Protein AF-A0A2M7B0J9-F1 (afdb_monomer_lite)

Structure (mmCIF, N/CA/C/O backbone):
data_AF-A0A2M7B0J9-F1
#
_entry.id   AF-A0A2M7B0J9-F1
#
loop_
_atom_site.group_PDB
_atom_site.id
_atom_site.type_symbol
_atom_site.label_atom_id
_atom_site.label_alt_id
_atom_site.label_comp_id
_atom_site.label_asym_id
_atom_site.label_entity_id
_atom_site.label_seq_id
_atom_site.pdbx_PDB_ins_code
_atom_site.Cartn_x
_atom_site.Cartn_y
_atom_site.Cartn_z
_atom_site.occupancy
_atom_site.B_iso_or_equiv
_atom_site.auth_seq_id
_atom_site.auth_comp_id
_atom_site.auth_asym_id
_atom_site.auth_atom_id
_atom_site.pdbx_PDB_model_num
ATOM 1 N N . MET A 1 1 ? -18.529 7.514 4.175 1.00 63.31 1 MET A N 1
ATOM 2 C CA . MET A 1 1 ? -17.082 7.198 4.152 1.00 63.31 1 MET A CA 1
ATOM 3 C C . MET A 1 1 ? -16.324 8.424 4.643 1.00 63.31 1 MET A C 1
ATOM 5 O O . MET A 1 1 ? -16.559 9.502 4.113 1.00 63.31 1 MET A O 1
ATOM 9 N N . LYS A 1 2 ? -15.493 8.290 5.684 1.00 84.81 2 LYS A N 1
ATOM 10 C CA . LYS A 1 2 ? -14.668 9.389 6.214 1.00 84.81 2 LYS A CA 1
ATOM 11 C C . LYS A 1 2 ? -13.362 9.442 5.419 1.00 84.81 2 LYS A C 1
ATOM 13 O O . LYS A 1 2 ? -12.710 8.415 5.276 1.00 84.81 2 LYS A O 1
ATOM 18 N N . GLN A 1 3 ? -13.000 10.608 4.893 1.00 89.31 3 GLN A N 1
ATOM 19 C CA . GLN A 1 3 ? -11.722 10.824 4.212 1.00 89.31 3 GLN A CA 1
ATOM 20 C C . GLN A 1 3 ? -10.798 11.646 5.104 1.00 89.31 3 GLN A C 1
ATOM 22 O O . GLN A 1 3 ? -11.234 12.608 5.734 1.00 89.31 3 GLN A O 1
ATOM 27 N N . ILE A 1 4 ? -9.527 11.258 5.155 1.00 91.38 4 ILE A N 1
ATOM 28 C CA . ILE A 1 4 ? -8.493 11.940 5.930 1.00 91.38 4 ILE A CA 1
ATOM 29 C C . ILE A 1 4 ? -7.297 12.119 4.999 1.00 91.38 4 ILE A C 1
ATOM 31 O O . ILE A 1 4 ? -6.783 11.147 4.450 1.00 91.38 4 ILE A O 1
ATOM 35 N N . LYS A 1 5 ? -6.888 13.369 4.781 1.00 94.56 5 LYS A N 1
ATOM 36 C CA . LYS A 1 5 ? -5.680 13.693 4.018 1.00 94.56 5 LYS A CA 1
ATOM 37 C C . LYS A 1 5 ? -4.468 13.534 4.938 1.00 94.56 5 LYS A C 1
ATOM 39 O O . LYS A 1 5 ? -4.472 14.108 6.022 1.00 94.56 5 LYS A O 1
ATOM 44 N N . GLY A 1 6 ? -3.450 12.801 4.496 1.00 94.69 6 GLY A N 1
ATOM 45 C CA . GLY A 1 6 ? -2.229 12.578 5.268 1.00 94.69 6 GLY A CA 1
ATOM 46 C C . GLY A 1 6 ? -1.147 11.856 4.469 1.00 94.69 6 GLY A C 1
ATOM 47 O O . GLY A 1 6 ? -1.410 11.359 3.372 1.00 94.69 6 GLY A O 1
ATOM 48 N N . ASP A 1 7 ? 0.060 11.811 5.027 1.00 97.00 7 ASP A N 1
ATOM 49 C CA . ASP A 1 7 ? 1.220 11.109 4.468 1.00 97.00 7 ASP A CA 1
ATOM 50 C C . ASP A 1 7 ? 1.694 10.008 5.430 1.00 97.00 7 ASP A C 1
ATOM 52 O O . ASP A 1 7 ? 1.873 10.255 6.620 1.00 97.00 7 ASP A O 1
ATOM 56 N N . VAL A 1 8 ? 1.947 8.796 4.925 1.00 97.38 8 VAL A N 1
ATOM 57 C CA . VAL A 1 8 ? 2.406 7.656 5.744 1.00 97.38 8 VAL A CA 1
ATOM 58 C C . VAL A 1 8 ? 3.767 7.887 6.402 1.00 97.38 8 VAL A C 1
ATOM 60 O O . VAL A 1 8 ? 4.086 7.275 7.421 1.00 97.38 8 VAL A O 1
ATOM 63 N N . ARG A 1 9 ? 4.574 8.806 5.865 1.00 97.38 9 ARG A N 1
ATOM 64 C CA . ARG A 1 9 ? 5.847 9.229 6.464 1.00 97.38 9 ARG A CA 1
ATOM 65 C C . ARG A 1 9 ? 5.645 10.067 7.725 1.00 97.38 9 ARG A C 1
ATOM 67 O O . ARG A 1 9 ? 6.544 10.121 8.566 1.00 97.38 9 ARG A O 1
ATOM 74 N N . ASN A 1 10 ? 4.482 10.704 7.869 1.00 97.56 10 ASN A N 1
ATOM 75 C CA . ASN A 1 10 ? 4.130 11.517 9.021 1.00 97.56 10 ASN A CA 1
ATOM 76 C C . ASN A 1 10 ? 3.336 10.683 10.042 1.00 97.56 10 ASN A C 1
ATOM 78 O O . ASN A 1 10 ? 2.193 10.291 9.819 1.00 97.56 10 ASN A O 1
ATOM 82 N N . LYS A 1 11 ? 3.939 10.450 11.210 1.00 95.06 11 LYS A N 1
ATOM 83 C CA . LYS A 1 11 ? 3.329 9.665 12.293 1.00 95.06 11 LYS A CA 1
ATOM 84 C C . LYS A 1 11 ? 2.020 10.262 12.805 1.00 95.06 11 LYS A C 1
ATOM 86 O O . LYS A 1 11 ? 1.100 9.512 13.114 1.00 95.06 11 LYS A O 1
ATOM 91 N N . GLU A 1 12 ? 1.929 11.583 12.904 1.00 95.00 12 GLU A N 1
ATOM 92 C CA . GLU A 1 12 ? 0.727 12.255 13.403 1.00 95.00 12 GLU A CA 1
ATOM 93 C C . GLU A 1 12 ? -0.438 12.097 12.433 1.00 95.00 12 GLU A C 1
ATOM 95 O O . GLU A 1 12 ? -1.576 11.920 12.862 1.00 95.00 12 GLU A O 1
ATOM 100 N N . ASP A 1 13 ? -0.160 12.126 11.131 1.00 96.56 13 ASP A N 1
ATOM 101 C CA . ASP A 1 13 ? -1.176 11.885 10.113 1.00 96.56 13 ASP A CA 1
ATOM 102 C C . ASP A 1 13 ? -1.699 10.453 10.199 1.00 96.56 13 ASP A C 1
ATOM 104 O O . ASP A 1 13 ? -2.910 10.254 10.244 1.00 96.56 13 ASP A O 1
ATOM 108 N N . VAL A 1 14 ? -0.810 9.463 10.323 1.00 96.25 14 VAL A N 1
ATOM 109 C CA . VAL A 1 14 ? -1.201 8.054 10.484 1.00 96.25 14 VAL A CA 1
ATOM 110 C C . VAL A 1 14 ? -2.043 7.851 11.750 1.00 96.25 14 VAL A C 1
ATOM 112 O O . VAL A 1 14 ? -3.110 7.238 11.685 1.00 96.25 14 VAL A O 1
ATOM 115 N N . MET A 1 15 ? -1.636 8.427 12.884 1.00 93.06 15 MET A N 1
ATOM 116 C CA . MET A 1 15 ? -2.376 8.327 14.151 1.00 93.06 15 MET A CA 1
ATOM 117 C C . MET A 1 15 ? -3.798 8.900 14.079 1.00 93.06 15 MET A C 1
ATOM 119 O O . MET A 1 15 ? -4.674 8.442 14.806 1.00 93.06 15 MET A O 1
ATOM 123 N N . LYS A 1 16 ? -4.062 9.873 13.199 1.00 92.88 16 LYS A N 1
ATOM 124 C CA . LYS A 1 16 ? -5.415 10.420 12.992 1.00 92.88 16 LYS A CA 1
ATOM 125 C C . LYS A 1 16 ? -6.321 9.475 12.193 1.00 92.88 16 LYS A C 1
ATOM 127 O O . LYS A 1 16 ? -7.535 9.683 12.176 1.00 92.88 16 LYS A O 1
ATOM 132 N N . THR A 1 17 ? -5.749 8.487 11.497 1.00 90.81 17 THR A N 1
ATOM 133 C CA . THR A 1 17 ? -6.476 7.614 10.559 1.00 90.81 17 THR A CA 1
ATOM 134 C C . THR A 1 17 ? -6.973 6.313 11.174 1.00 90.81 17 THR A C 1
ATOM 136 O O . THR A 1 17 ? -8.117 5.937 10.922 1.00 90.81 17 THR A O 1
ATOM 139 N N . ILE A 1 18 ? -6.153 5.639 11.984 1.00 91.25 18 ILE A N 1
ATOM 140 C CA . ILE A 1 18 ? -6.511 4.365 12.616 1.00 91.25 18 ILE A CA 1
ATOM 141 C C . ILE A 1 18 ? -7.138 4.666 13.974 1.00 91.25 18 ILE A C 1
ATOM 143 O O . ILE A 1 18 ? -6.511 5.281 14.830 1.00 91.25 18 ILE A O 1
ATOM 147 N N . SER A 1 19 ? -8.391 4.260 14.151 1.00 91.56 19 SER A N 1
ATOM 148 C CA . SER A 1 19 ? -9.120 4.367 15.421 1.00 91.56 19 SER A CA 1
ATOM 149 C C . SER A 1 19 ? -9.185 3.005 16.110 1.00 91.56 19 SER A C 1
ATOM 151 O O . SER A 1 19 ? -8.915 1.985 15.471 1.00 91.56 19 SER A O 1
ATOM 153 N N . ASP A 1 20 ? -9.523 2.993 17.400 1.00 92.62 20 ASP A N 1
ATOM 154 C CA . ASP A 1 20 ? -9.83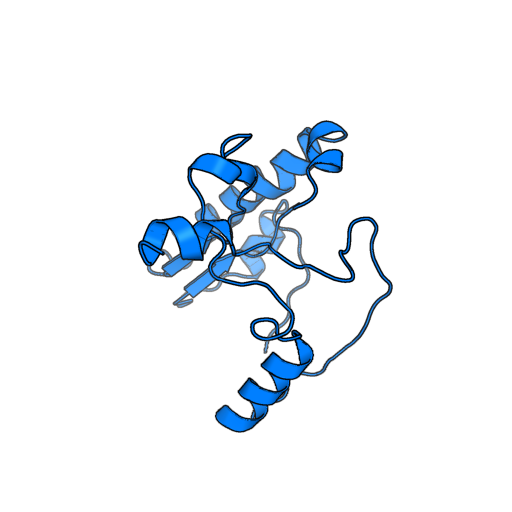1 1.754 18.123 1.00 92.62 20 ASP A CA 1
ATOM 155 C C . ASP A 1 20 ? -11.037 1.048 17.478 1.00 92.62 20 ASP A C 1
ATOM 157 O O . ASP A 1 20 ? -11.933 1.700 16.933 1.00 92.62 20 ASP A O 1
ATOM 161 N N . GLY A 1 21 ? -11.031 -0.283 17.498 1.00 91.69 21 GLY A N 1
ATOM 162 C CA . GLY A 1 21 ? -12.071 -1.113 16.885 1.00 91.69 21 GLY A CA 1
ATOM 163 C C . GLY A 1 21 ? -12.008 -1.236 15.357 1.00 91.69 21 GLY A C 1
ATOM 164 O O . GLY A 1 21 ? -12.963 -1.713 14.755 1.00 91.69 21 GLY A O 1
ATOM 165 N N . VAL A 1 22 ? -10.915 -0.823 14.702 1.00 94.19 22 VAL A N 1
ATOM 166 C CA . VAL A 1 22 ? -10.708 -1.127 13.274 1.00 94.19 22 VAL A CA 1
ATOM 167 C C . VAL A 1 22 ? -10.416 -2.620 13.113 1.00 94.19 22 VAL A C 1
ATOM 169 O O . VAL A 1 22 ? -9.427 -3.114 13.645 1.00 94.19 22 VAL A O 1
ATOM 172 N N . ASP A 1 23 ? -11.236 -3.330 12.335 1.00 95.31 23 ASP A N 1
ATOM 173 C CA . ASP A 1 23 ? -11.058 -4.771 12.095 1.00 95.31 23 ASP A CA 1
ATOM 174 C C . ASP A 1 23 ? -9.986 -5.086 11.042 1.00 95.31 23 ASP A C 1
ATOM 176 O O . ASP A 1 23 ? -9.345 -6.137 11.089 1.00 95.31 23 ASP A O 1
ATOM 180 N N . VAL A 1 24 ? -9.800 -4.196 10.061 1.00 96.00 24 VAL A N 1
ATOM 181 C CA . VAL A 1 24 ? -8.895 -4.411 8.922 1.00 96.00 24 VAL A CA 1
ATOM 182 C C . VAL A 1 24 ? -8.219 -3.108 8.505 1.00 96.00 24 VAL A C 1
ATOM 184 O O . VAL A 1 24 ? -8.878 -2.090 8.298 1.00 96.00 24 VAL A O 1
ATOM 187 N N . VAL A 1 25 ? -6.905 -3.164 8.294 1.00 96.12 25 VAL A N 1
ATOM 188 C CA . VAL A 1 25 ? -6.105 -2.100 7.674 1.00 96.12 25 VAL A CA 1
ATOM 189 C C . VAL A 1 25 ? -5.593 -2.595 6.324 1.00 96.12 25 VAL A C 1
ATOM 191 O O . VAL A 1 25 ? -4.886 -3.597 6.255 1.00 96.12 25 VAL A O 1
ATOM 194 N N . ILE A 1 26 ? -5.934 -1.888 5.243 1.00 96.31 26 ILE A N 1
ATOM 195 C CA . ILE A 1 26 ? -5.454 -2.193 3.886 1.00 96.31 26 ILE A CA 1
ATOM 196 C C . ILE A 1 26 ? -4.441 -1.124 3.474 1.00 96.31 26 ILE A C 1
ATOM 198 O O . ILE A 1 26 ? -4.809 -0.010 3.093 1.00 96.31 26 ILE A O 1
ATOM 202 N N . HIS A 1 27 ? -3.154 -1.454 3.562 1.00 96.44 27 HIS A N 1
ATOM 203 C CA . HIS A 1 27 ? -2.060 -0.533 3.265 1.00 96.44 27 HIS A CA 1
ATOM 204 C C . HIS A 1 27 ? -1.689 -0.582 1.781 1.00 96.44 27 HIS A C 1
ATOM 206 O O . HIS A 1 27 ? -0.977 -1.477 1.324 1.00 96.44 27 HIS A O 1
ATOM 212 N N . THR A 1 28 ? -2.207 0.395 1.035 1.00 95.19 28 THR A N 1
ATOM 213 C CA . THR A 1 28 ? -2.000 0.564 -0.416 1.00 95.19 28 THR A CA 1
ATOM 214 C C . THR A 1 28 ? -1.047 1.711 -0.763 1.00 95.19 28 THR A C 1
ATOM 216 O O . THR A 1 28 ? -0.724 1.909 -1.935 1.00 95.19 28 THR A O 1
ATOM 219 N N . ALA A 1 29 ? -0.606 2.490 0.229 1.00 94.12 29 ALA A N 1
ATOM 220 C CA . ALA A 1 29 ? 0.278 3.623 -0.001 1.00 94.12 29 ALA A CA 1
ATOM 221 C C . ALA A 1 29 ? 1.715 3.139 -0.241 1.00 94.12 29 ALA A C 1
ATOM 223 O O . ALA A 1 29 ? 2.303 2.455 0.594 1.00 94.12 29 ALA A O 1
ATOM 224 N N . GLY A 1 30 ? 2.283 3.527 -1.381 1.00 92.69 30 GLY A N 1
ATOM 225 C CA . GLY A 1 30 ? 3.635 3.160 -1.776 1.00 92.69 30 GLY A CA 1
ATOM 226 C C . GLY A 1 30 ? 4.106 3.927 -3.009 1.00 92.69 30 GLY A C 1
ATOM 227 O O . GLY A 1 30 ? 3.311 4.484 -3.768 1.00 92.69 30 GLY A O 1
ATOM 228 N N . GLN A 1 31 ? 5.418 3.942 -3.206 1.00 93.50 31 GLN A N 1
ATOM 229 C CA . GLN A 1 31 ? 6.099 4.384 -4.412 1.00 93.50 31 GLN A CA 1
ATOM 230 C C . GLN A 1 31 ? 6.363 3.134 -5.277 1.00 93.50 31 GLN A C 1
ATOM 232 O O . GLN A 1 31 ? 7.110 2.254 -4.853 1.00 93.50 31 GLN A O 1
ATOM 237 N N . PRO A 1 32 ? 5.745 3.002 -6.468 1.00 88.50 32 PRO A N 1
ATOM 238 C CA . PRO A 1 32 ? 5.859 1.782 -7.279 1.00 88.50 32 PRO A CA 1
ATOM 239 C C . PRO A 1 32 ? 6.931 1.846 -8.387 1.00 88.50 32 PRO A C 1
ATOM 241 O O . PRO A 1 32 ? 7.140 0.877 -9.119 1.00 88.50 32 PRO A O 1
ATOM 244 N N . GLY A 1 33 ? 7.555 3.004 -8.599 1.00 88.00 33 GLY A N 1
ATOM 245 C CA . GLY A 1 33 ? 8.374 3.295 -9.771 1.00 88.00 33 GLY A CA 1
ATOM 246 C C . GLY A 1 33 ? 9.850 2.976 -9.565 1.00 88.00 33 GLY A C 1
ATOM 247 O O . GLY A 1 33 ? 10.586 3.811 -9.048 1.00 88.00 33 GLY A O 1
ATOM 248 N N . VAL A 1 34 ? 10.300 1.841 -10.108 1.00 86.75 34 VAL A N 1
ATOM 249 C CA . VAL A 1 34 ? 11.711 1.398 -10.078 1.00 86.75 34 VAL A CA 1
ATOM 250 C C . VAL A 1 34 ? 12.712 2.477 -10.536 1.00 86.75 34 VAL A C 1
ATOM 252 O O . VAL A 1 34 ? 13.710 2.682 -9.852 1.00 86.75 34 VAL A O 1
ATOM 255 N N . PRO A 1 35 ? 12.491 3.240 -11.629 1.00 88.62 35 PRO A N 1
ATOM 256 C CA . PRO A 1 35 ? 13.446 4.287 -12.004 1.00 88.62 35 PRO A CA 1
ATOM 257 C C . PRO A 1 35 ? 13.583 5.389 -10.944 1.00 88.62 35 PRO A C 1
ATOM 259 O O . PRO A 1 35 ? 14.650 5.981 -10.790 1.00 88.62 35 PRO A O 1
ATOM 262 N N . SER A 1 36 ? 12.502 5.690 -10.222 1.00 87.62 36 SER A N 1
ATOM 263 C CA . SER A 1 36 ? 12.510 6.683 -9.148 1.00 87.62 36 SER A CA 1
ATOM 264 C C . SER A 1 36 ? 13.151 6.138 -7.878 1.00 87.62 36 SER A C 1
ATOM 266 O O . SER A 1 36 ? 13.841 6.904 -7.213 1.00 87.62 36 SER A O 1
ATOM 268 N N . SER A 1 37 ? 13.000 4.843 -7.576 1.00 89.69 37 SER A N 1
ATOM 269 C CA . SER A 1 37 ? 13.667 4.228 -6.423 1.00 89.69 37 SER A CA 1
ATOM 270 C C . SER A 1 37 ? 15.189 4.220 -6.574 1.00 89.69 37 SER A C 1
ATOM 272 O O . SER A 1 37 ? 15.904 4.458 -5.606 1.00 89.69 37 SER A O 1
ATOM 274 N N . VAL A 1 38 ? 15.697 4.065 -7.801 1.00 92.00 38 VAL A N 1
ATOM 275 C CA . VAL A 1 38 ? 17.135 4.190 -8.098 1.00 92.00 38 VAL A CA 1
ATOM 276 C C . VAL A 1 38 ? 17.603 5.647 -8.028 1.00 92.00 38 VAL A C 1
ATOM 278 O O . VAL A 1 38 ? 18.676 5.933 -7.504 1.00 92.00 38 VAL A O 1
ATOM 281 N N . ARG A 1 39 ? 16.805 6.589 -8.547 1.00 95.38 39 ARG A N 1
ATOM 282 C CA . ARG A 1 39 ? 17.172 8.015 -8.606 1.00 95.38 39 ARG A CA 1
ATOM 283 C C . ARG A 1 39 ? 17.099 8.709 -7.244 1.00 95.38 39 ARG A C 1
ATOM 285 O O . ARG A 1 39 ? 17.919 9.576 -6.959 1.00 95.38 39 ARG A O 1
ATOM 292 N N . ILE A 1 40 ? 16.093 8.377 -6.436 1.00 95.38 40 ILE A N 1
ATOM 293 C CA . ILE A 1 40 ? 15.771 9.048 -5.170 1.00 95.38 40 ILE A CA 1
ATOM 294 C C . ILE A 1 40 ? 15.536 7.996 -4.065 1.00 95.38 40 ILE A C 1
ATOM 296 O O . ILE A 1 40 ? 14.452 7.923 -3.482 1.00 95.38 40 ILE A O 1
ATOM 300 N N . PRO A 1 41 ? 16.547 7.174 -3.734 1.00 95.94 41 PRO A N 1
ATOM 301 C CA . PRO A 1 41 ? 16.373 6.003 -2.870 1.00 95.94 41 PRO A CA 1
ATOM 302 C C . PRO A 1 41 ? 15.921 6.354 -1.451 1.00 95.94 41 PRO A C 1
ATOM 304 O O . PRO A 1 41 ? 15.151 5.616 -0.848 1.00 95.94 41 PRO A O 1
ATOM 307 N N . LYS A 1 42 ? 16.351 7.503 -0.912 1.00 97.19 42 LYS A N 1
ATOM 308 C CA . LYS A 1 42 ? 15.917 7.961 0.418 1.00 97.19 42 LYS A CA 1
ATOM 309 C C . LYS A 1 42 ? 14.414 8.233 0.472 1.00 97.19 42 LYS A C 1
ATOM 311 O O . LYS A 1 42 ? 13.779 7.914 1.471 1.00 97.19 42 LYS 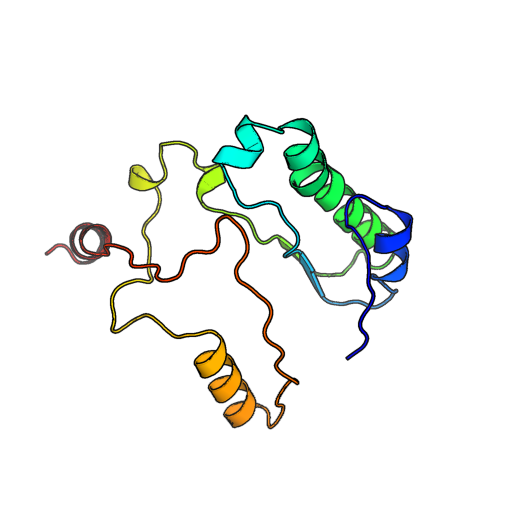A O 1
ATOM 316 N N . GLU A 1 43 ? 13.863 8.813 -0.591 1.00 95.12 43 GLU A N 1
ATOM 317 C CA . GLU A 1 43 ? 12.429 9.091 -0.687 1.00 95.12 43 GLU A CA 1
ATOM 318 C C . GLU A 1 43 ? 11.643 7.784 -0.815 1.00 95.12 43 GLU A C 1
ATOM 320 O O . GLU A 1 43 ? 10.673 7.577 -0.090 1.00 95.12 43 GLU A O 1
ATOM 325 N N . ASP A 1 44 ? 12.115 6.870 -1.665 1.00 95.44 44 ASP A N 1
ATOM 326 C CA . ASP A 1 44 ? 11.508 5.551 -1.837 1.00 95.44 44 ASP A CA 1
ATOM 327 C C . ASP A 1 44 ? 11.454 4.764 -0.522 1.00 95.44 44 ASP A C 1
ATOM 329 O O . ASP A 1 44 ? 10.380 4.343 -0.097 1.00 95.44 44 ASP A O 1
ATOM 333 N N . PHE A 1 45 ? 12.583 4.663 0.189 1.00 96.12 45 PHE A N 1
ATOM 334 C CA . PHE A 1 45 ? 12.645 4.013 1.500 1.00 96.12 45 PHE A CA 1
ATOM 335 C C . PHE A 1 45 ? 11.771 4.711 2.542 1.00 96.12 45 PHE A C 1
ATOM 337 O O . PHE A 1 45 ? 11.131 4.043 3.358 1.00 96.12 45 PHE A O 1
ATOM 344 N N . SER A 1 46 ? 11.730 6.045 2.526 1.00 97.69 46 SER A N 1
ATOM 345 C CA . SER A 1 46 ? 10.891 6.818 3.440 1.00 97.69 46 SER A CA 1
ATOM 346 C C . SER A 1 46 ? 9.412 6.470 3.253 1.00 97.69 46 SER A C 1
ATOM 348 O O . SER A 1 46 ? 8.712 6.215 4.229 1.00 97.69 46 SER A O 1
ATOM 350 N N . ILE A 1 47 ? 8.943 6.366 2.008 1.00 96.56 47 ILE A N 1
ATOM 351 C CA . ILE A 1 47 ? 7.553 6.014 1.693 1.00 96.56 47 ILE A CA 1
ATOM 352 C C . ILE A 1 47 ? 7.287 4.524 1.961 1.00 96.56 47 ILE A C 1
ATOM 354 O O . ILE A 1 47 ? 6.381 4.178 2.718 1.00 96.56 47 ILE A O 1
ATOM 358 N N . ASN A 1 48 ? 8.080 3.641 1.351 1.00 95.94 48 ASN A N 1
ATOM 359 C CA . ASN A 1 48 ? 7.789 2.210 1.266 1.00 95.94 48 ASN A CA 1
ATOM 360 C C . ASN A 1 48 ? 8.153 1.436 2.533 1.00 95.94 48 ASN A C 1
ATOM 362 O O . ASN A 1 48 ? 7.421 0.523 2.914 1.00 95.94 48 ASN A O 1
ATOM 366 N N . ALA A 1 49 ? 9.261 1.777 3.194 1.00 95.81 49 ALA A N 1
ATOM 367 C CA . ALA A 1 49 ? 9.720 1.071 4.389 1.00 95.81 49 ALA A CA 1
ATOM 368 C C . ALA A 1 49 ? 9.308 1.815 5.663 1.00 95.81 49 ALA A C 1
ATOM 370 O O . ALA A 1 49 ? 8.563 1.279 6.484 1.00 95.81 49 ALA A O 1
ATOM 371 N N . TYR A 1 50 ? 9.747 3.066 5.816 1.00 97.75 50 TYR A N 1
ATOM 372 C CA . TYR A 1 50 ? 9.471 3.839 7.029 1.00 97.75 50 TYR A CA 1
ATOM 373 C C . TYR A 1 50 ? 7.986 4.194 7.163 1.00 97.75 50 TYR A C 1
ATOM 375 O O . TYR A 1 50 ? 7.413 4.047 8.241 1.00 97.75 50 TYR A O 1
ATOM 383 N N . GLY A 1 51 ? 7.333 4.577 6.064 1.00 97.94 51 GLY A N 1
ATOM 384 C CA . GLY A 1 51 ? 5.894 4.815 6.039 1.00 97.94 51 GLY A CA 1
ATOM 385 C C . GLY A 1 51 ? 5.099 3.575 6.442 1.00 97.94 51 GLY A C 1
ATOM 386 O O . GLY A 1 51 ? 4.244 3.649 7.319 1.00 97.94 51 GLY A O 1
ATOM 387 N N . THR A 1 52 ? 5.445 2.409 5.892 1.00 97.94 52 THR A N 1
ATOM 388 C CA . THR A 1 52 ? 4.834 1.127 6.284 1.00 97.94 52 THR A CA 1
ATOM 389 C C . THR A 1 52 ? 5.031 0.825 7.770 1.00 97.94 52 THR A C 1
ATOM 391 O O . THR A 1 52 ? 4.074 0.443 8.444 1.00 97.94 52 THR A O 1
ATOM 394 N N . LEU A 1 53 ? 6.233 1.053 8.312 1.00 98.06 53 LEU A N 1
ATOM 395 C CA . LEU A 1 53 ? 6.501 0.885 9.741 1.00 98.06 53 LEU A CA 1
ATOM 396 C C . LEU A 1 53 ? 5.604 1.784 10.603 1.00 98.06 53 LEU A C 1
ATOM 398 O O . LEU A 1 53 ? 5.086 1.322 11.617 1.00 98.06 53 LEU A O 1
ATOM 402 N N . ASN A 1 54 ? 5.376 3.038 10.202 1.00 98.31 54 ASN A N 1
ATOM 403 C CA . ASN A 1 54 ? 4.490 3.940 10.940 1.00 98.31 54 ASN A CA 1
ATOM 404 C C . ASN A 1 54 ? 3.054 3.399 11.014 1.00 98.31 54 ASN A C 1
ATOM 406 O O . ASN A 1 54 ? 2.445 3.439 12.084 1.00 98.31 54 ASN A O 1
ATOM 410 N N . VAL A 1 55 ? 2.519 2.871 9.907 1.00 97.94 55 VAL A N 1
ATOM 411 C CA . VAL A 1 55 ? 1.157 2.305 9.871 1.00 97.94 55 VAL A CA 1
ATOM 412 C C . VAL A 1 55 ? 1.071 1.028 10.706 1.00 97.94 55 VAL A C 1
ATOM 414 O O . VAL A 1 55 ? 0.120 0.865 11.472 1.00 97.94 55 VAL A O 1
ATOM 417 N N . LEU A 1 56 ? 2.076 0.153 10.628 1.00 97.88 56 LEU A N 1
ATOM 418 C CA . LEU A 1 56 ? 2.151 -1.056 11.453 1.00 97.88 56 LEU A CA 1
ATOM 419 C C . LEU A 1 56 ? 2.209 -0.719 12.946 1.00 97.88 56 LEU A C 1
ATOM 421 O O . LEU A 1 56 ? 1.441 -1.273 13.729 1.00 97.88 56 LEU A O 1
ATOM 425 N N . GLU A 1 57 ? 3.062 0.227 13.345 1.00 98.12 57 GLU A N 1
ATOM 426 C CA . GLU A 1 57 ? 3.179 0.650 14.742 1.00 98.12 57 GLU A CA 1
ATOM 427 C C . GLU A 1 57 ? 1.903 1.317 15.258 1.00 98.12 57 GLU A C 1
ATOM 429 O O . GLU A 1 57 ? 1.505 1.086 16.400 1.00 98.12 57 GLU A O 1
ATOM 434 N N . CYS A 1 58 ? 1.237 2.120 14.428 1.00 97.38 58 CYS A N 1
ATOM 435 C CA . CYS A 1 58 ? -0.052 2.707 14.775 1.00 97.38 58 CYS A CA 1
ATOM 436 C C . CYS A 1 58 ? -1.123 1.621 14.951 1.00 97.38 58 CYS A C 1
ATOM 438 O O . CYS A 1 58 ? -1.798 1.592 15.978 1.00 97.38 58 CYS A O 1
ATOM 440 N N . THR A 1 59 ? -1.204 0.668 14.017 1.00 97.62 59 THR A N 1
ATOM 441 C CA . THR A 1 59 ? -2.125 -0.477 14.105 1.00 97.62 59 THR A CA 1
ATOM 442 C C . THR A 1 59 ? -1.872 -1.273 15.382 1.00 97.62 59 THR A C 1
ATOM 444 O O . THR A 1 59 ? -2.793 -1.489 16.161 1.00 97.62 59 THR A O 1
ATOM 447 N N . ARG A 1 60 ? -0.611 -1.621 15.669 1.00 97.06 60 ARG A N 1
ATOM 448 C CA . ARG A 1 60 ? -0.212 -2.356 16.877 1.00 97.06 60 ARG A CA 1
ATOM 449 C C . ARG A 1 60 ? -0.612 -1.640 18.169 1.00 97.06 60 ARG A C 1
ATOM 451 O O . ARG A 1 60 ? -0.938 -2.302 19.148 1.00 97.06 60 ARG A O 1
ATOM 458 N N . LYS A 1 61 ? -0.542 -0.306 18.205 1.00 96.94 61 LYS A N 1
ATOM 459 C CA . LYS A 1 61 ? -0.849 0.488 19.406 1.00 96.94 61 LYS A CA 1
ATOM 460 C C . LYS A 1 61 ? -2.338 0.759 19.590 1.00 96.94 61 LYS A C 1
ATOM 462 O O . LYS A 1 61 ? -2.789 0.793 20.728 1.00 96.94 61 LYS A O 1
ATOM 467 N N . VAL A 1 62 ? -3.064 0.999 18.501 1.00 97.06 62 VAL A N 1
ATOM 468 C CA . VAL A 1 62 ? -4.446 1.496 18.549 1.00 97.06 62 VAL A CA 1
ATOM 469 C C . VAL A 1 62 ? -5.464 0.381 18.326 1.00 97.06 62 VAL A C 1
ATOM 471 O O . VAL A 1 62 ? -6.456 0.330 19.036 1.00 97.06 62 VAL A O 1
ATOM 474 N N . SER A 1 63 ? -5.204 -0.524 17.381 1.00 96.88 63 SER A N 1
ATOM 475 C CA . SER A 1 63 ? -6.099 -1.631 17.014 1.00 96.88 63 SER A CA 1
ATOM 476 C C . SER A 1 63 ? -5.296 -2.921 16.776 1.00 96.88 63 SER A C 1
ATOM 478 O O . SER A 1 63 ? -5.226 -3.414 15.650 1.00 96.88 63 SER A O 1
ATOM 480 N N . PRO A 1 64 ? -4.664 -3.502 17.818 1.00 96.75 64 PRO A N 1
ATOM 481 C CA . PRO A 1 64 ? -3.731 -4.629 17.676 1.00 96.75 64 PRO A CA 1
ATOM 482 C C . PRO A 1 64 ? -4.353 -5.913 17.113 1.00 96.75 64 PRO A C 1
ATOM 484 O O . PRO A 1 64 ? -3.624 -6.798 16.675 1.00 96.75 64 PRO A O 1
ATOM 487 N N . LYS A 1 65 ? -5.683 -6.040 17.157 1.00 96.00 65 LYS A N 1
ATOM 488 C CA . LYS A 1 65 ? -6.416 -7.193 16.615 1.00 96.00 65 LYS A CA 1
ATOM 489 C C . LYS A 1 65 ? -6.766 -7.041 15.131 1.00 96.00 65 LYS A C 1
ATOM 491 O O . LYS A 1 65 ? -7.275 -7.995 14.550 1.00 96.00 65 LYS A O 1
ATOM 496 N N . ALA A 1 66 ? -6.515 -5.874 14.535 1.00 96.38 66 ALA A N 1
ATOM 497 C CA . ALA A 1 66 ? -6.832 -5.626 13.139 1.00 96.38 66 ALA A CA 1
ATOM 498 C C . ALA A 1 66 ? -6.019 -6.551 12.225 1.00 96.38 66 ALA A C 1
ATOM 500 O O . ALA A 1 66 ? -4.797 -6.662 12.360 1.00 96.38 66 ALA A O 1
ATOM 501 N N . ALA A 1 67 ? -6.674 -7.159 11.239 1.00 96.44 67 ALA A N 1
ATOM 502 C CA . ALA A 1 67 ? -5.963 -7.806 10.148 1.00 96.44 67 ALA A CA 1
ATOM 503 C C . ALA A 1 67 ? -5.241 -6.739 9.312 1.00 96.44 67 ALA A C 1
ATOM 505 O O . ALA A 1 67 ? -5.847 -5.752 8.890 1.00 96.44 67 ALA A O 1
ATOM 506 N N . PHE A 1 68 ? -3.951 -6.938 9.044 1.00 96.31 68 PHE A N 1
ATOM 507 C CA . PHE A 1 68 ? -3.159 -6.007 8.246 1.00 96.31 68 PHE A CA 1
ATOM 508 C C . PHE A 1 68 ? -2.868 -6.596 6.868 1.00 96.31 68 PHE A C 1
ATOM 510 O O . PHE A 1 68 ? -2.145 -7.584 6.739 1.00 96.31 68 PHE A O 1
ATOM 517 N N . ILE A 1 69 ? -3.410 -5.972 5.826 1.00 94.06 69 ILE A N 1
ATOM 518 C CA . ILE A 1 69 ? -3.171 -6.350 4.435 1.00 94.06 69 ILE A CA 1
ATOM 519 C C . ILE A 1 69 ? -2.135 -5.393 3.852 1.00 94.06 69 ILE A C 1
ATOM 521 O O . ILE A 1 69 ? -2.395 -4.202 3.683 1.00 94.06 69 ILE A O 1
ATOM 525 N N . TYR A 1 70 ? -0.961 -5.930 3.527 1.00 93.88 70 TYR A N 1
ATOM 526 C CA . TYR A 1 70 ? 0.121 -5.197 2.879 1.00 93.88 70 TYR A CA 1
ATOM 527 C C . TYR A 1 70 ? 0.120 -5.445 1.368 1.00 93.88 70 TYR A C 1
ATOM 529 O O . TYR A 1 70 ? 0.360 -6.566 0.912 1.00 93.88 70 TYR A O 1
ATOM 537 N N . CYS A 1 71 ? -0.119 -4.399 0.578 1.00 90.00 71 CYS A N 1
ATOM 538 C CA . CYS A 1 71 ? -0.075 -4.491 -0.878 1.00 90.00 71 CYS A CA 1
ATOM 539 C C . CYS A 1 71 ? 1.370 -4.377 -1.387 1.00 90.00 71 CYS A C 1
ATOM 541 O O . CYS A 1 71 ? 1.867 -3.285 -1.654 1.00 90.00 71 CYS A O 1
ATOM 543 N N . SER A 1 72 ? 2.043 -5.522 -1.521 1.00 85.75 72 SER A N 1
ATOM 544 C CA . SER A 1 72 ? 3.391 -5.609 -2.099 1.00 85.75 72 SER A CA 1
ATOM 545 C C . SER A 1 72 ? 3.385 -5.559 -3.639 1.00 85.75 72 SER A C 1
ATOM 547 O O . SER A 1 72 ? 2.347 -5.400 -4.281 1.00 85.75 72 SER A O 1
ATOM 549 N N . THR A 1 73 ? 4.559 -5.706 -4.253 1.00 82.44 73 THR A N 1
ATOM 550 C CA . THR A 1 73 ? 4.765 -5.683 -5.707 1.00 82.44 73 THR A CA 1
ATOM 551 C C . THR A 1 73 ? 5.673 -6.824 -6.147 1.00 82.44 73 THR A C 1
ATOM 553 O O . THR A 1 73 ? 6.540 -7.265 -5.397 1.00 82.44 73 THR A O 1
ATOM 556 N N . ASN A 1 74 ? 5.549 -7.268 -7.401 1.00 74.25 74 ASN A N 1
ATOM 557 C CA . ASN A 1 74 ? 6.444 -8.274 -7.975 1.00 74.25 74 ASN A CA 1
ATOM 558 C C . ASN A 1 74 ? 7.926 -7.845 -7.981 1.00 74.25 74 ASN A C 1
ATOM 560 O O . ASN A 1 74 ? 8.807 -8.682 -8.147 1.00 74.25 74 ASN A O 1
ATOM 564 N N . LYS A 1 75 ? 8.224 -6.559 -7.765 1.00 79.56 75 LYS A N 1
ATOM 565 C CA . LYS A 1 75 ? 9.599 -6.052 -7.682 1.00 79.56 75 LYS A CA 1
ATOM 566 C C . LYS A 1 75 ? 10.395 -6.617 -6.504 1.00 79.56 75 LYS A C 1
ATOM 568 O O . LYS A 1 75 ? 11.618 -6.630 -6.586 1.00 79.56 75 LYS A O 1
ATOM 573 N N . VAL A 1 76 ? 9.741 -7.158 -5.469 1.00 76.75 76 VAL A N 1
ATOM 574 C CA . VAL A 1 76 ? 10.435 -7.825 -4.346 1.00 76.75 76 VAL A CA 1
ATOM 575 C C . VAL A 1 76 ? 11.201 -9.081 -4.771 1.00 76.75 76 VAL A C 1
ATOM 577 O O . VAL A 1 76 ? 12.113 -9.512 -4.076 1.00 76.75 76 VAL A O 1
ATOM 580 N N . TYR A 1 77 ? 10.863 -9.649 -5.931 1.00 76.44 77 TYR A N 1
ATOM 581 C CA . TYR A 1 77 ? 11.503 -10.845 -6.478 1.00 76.44 77 TYR A CA 1
ATOM 582 C C . TYR A 1 77 ? 12.715 -10.535 -7.375 1.00 76.44 77 TYR A C 1
ATOM 584 O O . TYR A 1 77 ? 13.303 -11.448 -7.962 1.00 76.44 77 TYR A O 1
ATOM 592 N N . GLY A 1 78 ? 13.102 -9.258 -7.485 1.00 71.94 78 GLY A N 1
ATOM 593 C CA . GLY A 1 78 ? 14.273 -8.822 -8.245 1.00 71.94 78 GLY A CA 1
ATOM 594 C C . GLY A 1 78 ? 14.193 -9.208 -9.722 1.00 71.94 78 GLY A C 1
ATOM 595 O O . GLY A 1 78 ? 13.158 -9.053 -10.363 1.00 71.94 78 GLY A O 1
ATOM 596 N N . GLU A 1 79 ? 15.286 -9.732 -10.270 1.00 71.69 79 GLU A N 1
ATOM 597 C CA . GLU A 1 79 ? 15.358 -10.181 -11.670 1.00 71.69 79 GLU A CA 1
ATOM 598 C C . GLU A 1 79 ? 14.716 -11.558 -11.901 1.00 71.69 79 GLU A C 1
ATOM 600 O O . GLU A 1 79 ? 14.550 -11.997 -13.036 1.00 71.69 79 GLU A O 1
ATOM 605 N N . ASN A 1 80 ? 14.317 -12.260 -10.837 1.00 62.28 80 ASN A N 1
ATOM 606 C CA . ASN A 1 80 ? 13.774 -13.611 -10.947 1.00 62.28 80 ASN A CA 1
ATOM 607 C C . ASN A 1 80 ? 12.264 -13.644 -11.201 1.00 62.28 80 ASN A C 1
ATOM 609 O O . ASN A 1 80 ? 11.708 -14.738 -11.267 1.00 62.28 80 ASN A O 1
ATOM 613 N N . VAL A 1 81 ? 11.596 -12.498 -11.383 1.00 63.91 81 VAL A N 1
ATOM 614 C CA . VAL A 1 81 ? 10.142 -12.429 -11.640 1.00 63.91 81 VAL A CA 1
ATOM 615 C C . VAL A 1 81 ? 9.731 -13.405 -12.739 1.00 63.91 81 VAL A C 1
ATOM 617 O O . VAL A 1 81 ? 8.793 -14.174 -12.553 1.00 63.91 81 VAL A O 1
ATOM 620 N N . ASP A 1 82 ? 10.496 -13.471 -13.827 1.00 61.31 82 ASP A N 1
ATOM 621 C CA . ASP A 1 82 ? 10.177 -14.362 -14.938 1.00 61.31 82 ASP A CA 1
ATOM 622 C C . ASP A 1 82 ? 10.319 -15.844 -14.574 1.00 61.31 82 ASP A C 1
ATOM 624 O O . ASP A 1 82 ? 9.687 -16.683 -15.206 1.00 61.31 82 ASP A O 1
ATOM 628 N N . LYS A 1 83 ? 11.140 -16.212 -13.587 1.00 63.72 83 LYS A N 1
ATOM 629 C CA . LYS A 1 83 ? 11.411 -17.614 -13.225 1.00 63.72 83 LYS A CA 1
ATOM 630 C C . LYS A 1 83 ? 10.433 -18.172 -12.197 1.00 63.72 83 LYS A C 1
ATOM 632 O O . LYS A 1 83 ? 10.102 -19.349 -12.287 1.00 63.72 83 LYS A O 1
ATOM 637 N N . ILE A 1 84 ? 10.005 -17.353 -11.238 1.00 61.78 84 ILE A N 1
ATOM 638 C CA . ILE A 1 84 ? 9.266 -17.821 -10.052 1.00 61.78 84 ILE A CA 1
ATOM 639 C C . ILE A 1 84 ? 7.826 -17.320 -9.964 1.00 61.78 84 ILE A C 1
ATOM 641 O O . ILE A 1 84 ? 7.075 -17.811 -9.126 1.00 61.78 84 ILE A O 1
ATOM 645 N N . LEU A 1 85 ? 7.415 -16.381 -10.819 1.00 66.25 85 LEU A N 1
ATOM 646 C CA . LEU A 1 85 ? 6.044 -15.887 -10.841 1.00 66.25 85 LEU A CA 1
ATOM 647 C C . LEU A 1 85 ? 5.354 -16.217 -12.159 1.00 66.25 85 LEU A C 1
ATOM 649 O O . LEU A 1 85 ? 5.890 -16.021 -13.250 1.00 66.25 85 LEU A O 1
ATOM 653 N N . TRP A 1 86 ? 4.106 -16.656 -12.043 1.00 64.75 86 TRP A N 1
ATOM 654 C CA . TRP A 1 86 ? 3.174 -16.684 -13.157 1.00 64.75 86 TRP A CA 1
ATOM 655 C C . TRP A 1 86 ? 2.197 -15.525 -13.015 1.00 64.75 86 TRP A C 1
ATOM 657 O O . TRP A 1 86 ? 1.625 -15.329 -11.943 1.00 64.75 86 TRP A O 1
ATOM 667 N N . ASN A 1 87 ? 1.968 -14.776 -14.097 1.00 64.25 87 ASN A N 1
ATOM 668 C CA . ASN A 1 87 ? 0.817 -13.886 -14.130 1.00 64.25 87 ASN A CA 1
ATOM 669 C C . ASN A 1 87 ? -0.435 -14.704 -14.476 1.00 64.25 87 ASN A C 1
ATOM 671 O O . ASN A 1 87 ? -0.501 -15.330 -15.533 1.00 64.25 87 ASN A O 1
ATOM 675 N N . ILE A 1 88 ? -1.403 -1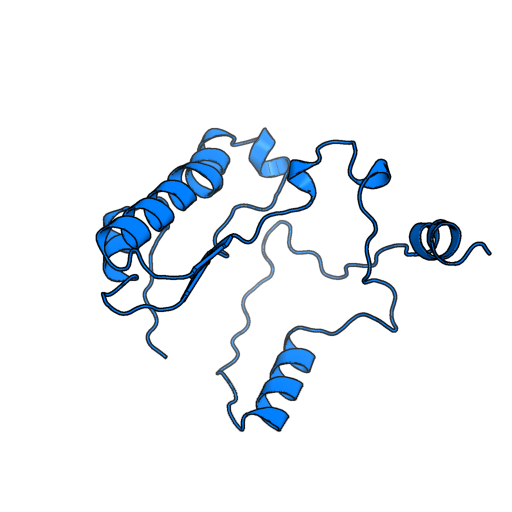4.720 -13.561 1.00 59.53 88 ILE A N 1
ATOM 676 C CA . ILE A 1 88 ? -2.687 -15.423 -13.718 1.00 59.53 88 ILE A CA 1
ATOM 677 C C . ILE A 1 88 ? -3.719 -14.516 -14.429 1.00 59.53 88 ILE A C 1
ATOM 679 O O . ILE A 1 88 ? -4.762 -14.985 -14.877 1.00 59.53 88 ILE A O 1
ATOM 683 N N . GLY A 1 89 ? -3.405 -13.228 -14.610 1.00 61.94 89 GLY A N 1
ATOM 684 C CA . GLY A 1 89 ? -4.171 -12.271 -15.410 1.00 61.94 89 GLY A CA 1
ATOM 685 C C . GLY A 1 89 ? -3.421 -11.820 -16.667 1.00 61.94 89 GLY A C 1
ATOM 686 O O . GLY A 1 89 ? -2.193 -11.858 -16.733 1.00 61.94 89 GLY A O 1
ATOM 687 N N . GLY A 1 90 ? -4.162 -11.377 -17.685 1.00 62.84 90 GLY A N 1
ATOM 688 C CA . GLY A 1 90 ? -3.579 -10.853 -18.922 1.00 62.84 90 GLY A CA 1
ATOM 689 C C . GLY A 1 90 ? -4.342 -11.227 -20.190 1.00 62.84 90 GLY A C 1
ATOM 690 O O . GLY A 1 90 ? -5.062 -12.227 -20.257 1.00 62.84 90 GLY A O 1
ATOM 691 N N . GLY A 1 91 ? -4.161 -10.398 -21.216 1.00 66.00 91 GLY A N 1
ATOM 692 C CA . GLY A 1 91 ? -4.854 -10.496 -22.496 1.00 66.00 91 GLY A CA 1
ATOM 693 C C . GLY A 1 91 ? -6.230 -9.808 -22.495 1.00 66.00 91 GLY A C 1
ATOM 694 O O . GLY A 1 91 ? -6.835 -9.630 -21.437 1.00 66.00 91 GLY A O 1
ATOM 695 N N . PRO A 1 92 ? -6.764 -9.445 -23.676 1.00 68.56 92 PRO A N 1
ATOM 696 C CA . PRO A 1 92 ? -7.991 -8.645 -23.792 1.00 68.56 92 PRO A CA 1
ATOM 697 C C . PRO A 1 92 ? -9.241 -9.272 -23.159 1.00 68.56 92 PRO A C 1
ATOM 699 O O . PRO A 1 92 ? -10.191 -8.565 -22.857 1.00 68.56 92 PRO A O 1
ATOM 702 N N . LYS A 1 93 ? -9.255 -10.598 -22.965 1.00 74.12 93 LYS A N 1
ATOM 703 C CA . LYS A 1 93 ? -10.401 -11.340 -22.413 1.00 74.12 93 LYS A CA 1
ATOM 704 C C . LYS A 1 93 ? -10.402 -11.445 -20.885 1.00 74.12 93 LYS A C 1
ATOM 706 O O . LYS A 1 93 ? -11.427 -11.794 -20.318 1.00 74.12 93 LYS A O 1
ATOM 711 N N . ASN A 1 94 ? -9.266 -11.176 -20.239 1.00 72.69 94 ASN A N 1
ATOM 712 C CA . ASN A 1 94 ? -9.088 -11.318 -18.788 1.00 72.69 94 ASN A CA 1
ATOM 713 C C . ASN A 1 94 ? -8.704 -9.984 -18.130 1.00 72.69 94 ASN A C 1
ATOM 715 O O . ASN A 1 94 ? -8.123 -9.973 -17.047 1.00 72.69 94 ASN A O 1
ATOM 719 N N . THR A 1 95 ? -8.950 -8.867 -18.817 1.00 74.12 95 THR A N 1
ATOM 720 C CA . THR A 1 95 ? -8.738 -7.520 -18.289 1.00 74.12 95 THR A CA 1
ATOM 721 C C . THR A 1 95 ? -10.092 -6.880 -18.017 1.00 74.12 95 THR A C 1
ATOM 723 O O . THR A 1 95 ? -11.037 -7.087 -18.773 1.00 74.12 95 THR A O 1
ATOM 726 N N . THR A 1 96 ? -10.180 -6.111 -16.938 1.00 77.31 96 THR A N 1
ATOM 727 C CA . THR A 1 96 ? -11.314 -5.231 -16.664 1.00 77.31 96 THR A CA 1
ATOM 728 C C . THR A 1 96 ? -10.771 -3.896 -16.183 1.00 77.31 96 THR A C 1
ATOM 730 O O . THR A 1 96 ? -9.739 -3.837 -15.508 1.00 77.31 96 THR A O 1
ATOM 733 N N . SER A 1 97 ? -11.425 -2.808 -16.567 1.00 83.75 97 SER A N 1
ATOM 734 C CA . SER A 1 97 ? -11.088 -1.485 -16.059 1.00 83.75 97 SER A CA 1
ATOM 735 C C . SER A 1 97 ? -11.597 -1.300 -14.629 1.00 83.75 97 SER A C 1
ATOM 737 O O . SER A 1 97 ? -12.567 -1.922 -14.195 1.00 83.75 97 SER A O 1
ATOM 739 N N . LEU A 1 98 ? -10.982 -0.372 -13.894 1.00 81.56 98 LEU A N 1
ATOM 740 C CA . LEU A 1 98 ? -11.474 0.008 -12.570 1.00 81.56 98 LEU A CA 1
ATOM 741 C C . LEU A 1 98 ? -12.921 0.532 -12.630 1.00 81.56 98 LEU A C 1
ATOM 743 O O . LEU A 1 98 ? -13.684 0.306 -11.701 1.00 81.56 98 LEU A O 1
ATOM 747 N N . LEU A 1 99 ? -13.311 1.189 -13.727 1.00 87.00 99 LEU A N 1
ATOM 748 C CA . LEU A 1 99 ? -14.676 1.681 -13.928 1.00 87.00 99 LEU A CA 1
ATOM 749 C C . LEU A 1 99 ? -15.682 0.531 -14.061 1.00 87.00 99 LEU A C 1
ATOM 751 O O . LEU A 1 99 ? -16.696 0.531 -13.372 1.00 87.00 99 LEU A O 1
ATOM 755 N N . GLU A 1 100 ? -15.368 -0.481 -14.870 1.00 88.50 100 GLU A N 1
ATOM 756 C CA . GLU A 1 100 ? -16.201 -1.684 -15.006 1.00 88.50 100 GLU A CA 1
ATOM 757 C C . GLU A 1 100 ? -16.310 -2.445 -13.679 1.00 88.50 100 GLU A C 1
ATOM 759 O O . GLU A 1 100 ? -17.386 -2.917 -13.316 1.00 88.50 100 GLU A O 1
ATOM 764 N N . PHE A 1 101 ? -15.218 -2.530 -12.915 1.00 87.50 101 PHE A N 1
ATOM 765 C CA . PHE A 1 101 ? -15.250 -3.136 -11.587 1.00 87.50 101 PHE A CA 1
ATOM 766 C C . PHE A 1 101 ? -16.155 -2.359 -10.618 1.00 87.50 101 PHE A C 1
ATOM 768 O O . PHE A 1 101 ? -16.946 -2.966 -9.894 1.00 87.50 101 PHE A O 1
ATOM 775 N N . LEU A 1 102 ? -16.090 -1.022 -10.632 1.00 88.31 102 LEU A N 1
ATOM 776 C CA . LEU A 1 102 ? -16.993 -0.177 -9.847 1.00 88.31 102 LEU A CA 1
ATOM 777 C C . LEU A 1 102 ? -18.460 -0.380 -10.251 1.00 88.31 102 LEU A C 1
ATOM 779 O O . LEU A 1 102 ? -19.313 -0.449 -9.371 1.00 88.31 102 LEU A O 1
ATOM 783 N N . ASP A 1 103 ? -18.756 -0.547 -11.542 1.00 90.56 103 ASP A N 1
ATOM 784 C CA . ASP A 1 103 ? -20.111 -0.862 -12.017 1.00 90.56 103 ASP A CA 1
ATOM 785 C C . ASP A 1 103 ? -20.600 -2.235 -11.528 1.00 90.56 103 ASP A C 1
ATOM 787 O O . ASP A 1 103 ? -21.776 -2.403 -11.198 1.00 90.56 103 ASP A O 1
ATOM 791 N N . VAL A 1 104 ? -19.715 -3.233 -11.454 1.00 89.88 104 VAL A N 1
ATOM 792 C CA . VAL A 1 104 ? -20.045 -4.550 -10.884 1.00 89.88 104 VAL A CA 1
ATOM 793 C C . VAL A 1 104 ? -20.353 -4.444 -9.389 1.00 89.88 104 VAL A C 1
ATOM 795 O O . VAL A 1 104 ? -21.301 -5.079 -8.919 1.00 89.88 104 VAL A O 1
ATOM 798 N N . LEU A 1 105 ? -19.581 -3.650 -8.640 1.00 86.88 105 LEU A N 1
ATOM 799 C CA . LEU A 1 105 ? -19.825 -3.412 -7.215 1.00 86.88 105 LEU A CA 1
ATOM 800 C C . LEU A 1 105 ? -21.142 -2.672 -6.982 1.00 86.88 105 LEU A C 1
ATOM 802 O O . LEU A 1 105 ? -21.911 -3.081 -6.117 1.00 86.88 105 LEU A O 1
ATOM 806 N N . ASP A 1 106 ? -21.430 -1.652 -7.786 1.00 91.12 106 ASP A N 1
ATOM 807 C CA . ASP A 1 106 ? -22.689 -0.909 -7.747 1.00 91.12 106 ASP A CA 1
ATOM 808 C C . ASP A 1 106 ? -23.887 -1.848 -7.956 1.00 91.12 106 ASP A C 1
ATOM 810 O O . ASP A 1 106 ? -24.782 -1.922 -7.118 1.00 91.12 106 ASP A O 1
ATOM 814 N N . LYS A 1 107 ? -23.842 -2.703 -8.987 1.00 92.94 107 LYS A N 1
ATOM 815 C CA . LYS A 1 107 ? -24.892 -3.708 -9.244 1.00 92.94 107 LYS A CA 1
ATOM 816 C C . LYS A 1 107 ? -25.087 -4.708 -8.105 1.00 92.94 107 LYS A C 1
ATOM 818 O O . LYS A 1 107 ? -26.198 -5.190 -7.908 1.00 92.94 107 LYS A O 1
ATOM 823 N N . LYS A 1 108 ? -24.016 -5.084 -7.402 1.00 92.44 108 LYS A N 1
ATOM 824 C CA . LYS A 1 108 ? -24.072 -6.093 -6.332 1.00 92.44 108 LYS A CA 1
ATOM 825 C C . LYS A 1 108 ? -24.451 -5.515 -4.975 1.00 92.44 108 LYS A C 1
ATOM 827 O O . LYS A 1 108 ? -25.059 -6.222 -4.180 1.00 92.44 108 LYS A O 1
ATOM 832 N N . LEU A 1 109 ? -24.043 -4.282 -4.697 1.00 92.19 109 LEU A N 1
ATOM 833 C CA . LEU A 1 109 ? -24.112 -3.683 -3.364 1.00 92.19 109 LEU A CA 1
ATOM 834 C C . LEU A 1 109 ? -25.074 -2.492 -3.297 1.00 92.19 109 LEU A C 1
ATOM 836 O O . LEU A 1 109 ? -25.382 -2.040 -2.200 1.00 92.19 109 LEU A O 1
ATOM 840 N N . GLY A 1 110 ? -25.531 -1.969 -4.439 1.00 89.50 110 GLY A N 1
ATOM 841 C CA . GLY A 1 110 ? -26.351 -0.757 -4.522 1.00 89.50 110 GLY A CA 1
ATOM 842 C C . GLY A 1 110 ? -25.606 0.512 -4.102 1.00 89.50 110 GLY A C 1
ATOM 843 O O . GLY A 1 110 ? -26.228 1.497 -3.710 1.00 89.50 110 GLY A O 1
ATOM 844 N N . LEU A 1 111 ? -24.271 0.477 -4.108 1.00 86.69 111 LEU A N 1
ATOM 845 C CA . LEU A 1 111 ? -23.415 1.559 -3.636 1.00 86.69 111 LEU A CA 1
ATOM 846 C C . LEU A 1 111 ? -22.499 2.022 -4.766 1.00 86.69 111 LEU A C 1
ATOM 848 O O . LEU A 1 111 ? -21.575 1.304 -5.152 1.00 86.69 111 LEU A O 1
ATOM 852 N N . ARG A 1 112 ? -22.696 3.261 -5.232 1.00 83.88 112 ARG A N 1
ATOM 853 C CA . ARG A 1 112 ? -21.831 3.894 -6.233 1.00 83.88 112 ARG A CA 1
ATOM 854 C C . ARG A 1 112 ? -20.975 5.002 -5.612 1.00 83.88 112 ARG A C 1
ATOM 856 O O . ARG A 1 112 ? -21.518 6.021 -5.176 1.00 83.88 112 ARG A O 1
ATOM 863 N N . PRO A 1 113 ? -19.640 4.861 -5.568 1.00 83.75 113 PRO A N 1
ATOM 864 C CA . PRO A 1 113 ? -18.779 5.945 -5.113 1.00 83.75 113 PRO A CA 1
ATOM 865 C C . PRO A 1 113 ? -18.759 7.096 -6.130 1.00 83.75 113 PRO A C 1
ATOM 867 O O . PRO A 1 113 ? -18.885 6.888 -7.337 1.00 83.75 113 PRO A O 1
ATOM 870 N N . LYS A 1 114 ? -18.547 8.328 -5.650 1.00 89.31 114 LYS A N 1
ATOM 871 C CA . LYS A 1 114 ? -18.310 9.488 -6.521 1.00 89.31 114 LYS A CA 1
ATOM 872 C C . LYS A 1 114 ? -16.958 9.329 -7.220 1.00 89.31 114 LYS A C 1
ATOM 874 O O . LYS A 1 114 ? -15.931 9.236 -6.552 1.00 89.31 114 LYS A O 1
ATOM 879 N N . ILE A 1 115 ? -16.966 9.339 -8.550 1.00 88.81 115 ILE A N 1
ATOM 880 C CA . ILE A 1 115 ? -15.762 9.201 -9.376 1.00 88.81 115 ILE A CA 1
ATOM 881 C C . ILE A 1 115 ? -15.287 10.592 -9.801 1.00 88.81 115 ILE A C 1
ATOM 883 O O . ILE A 1 115 ? -16.074 11.413 -10.271 1.00 88.81 115 ILE A O 1
ATOM 887 N N . THR A 1 116 ? -13.994 10.858 -9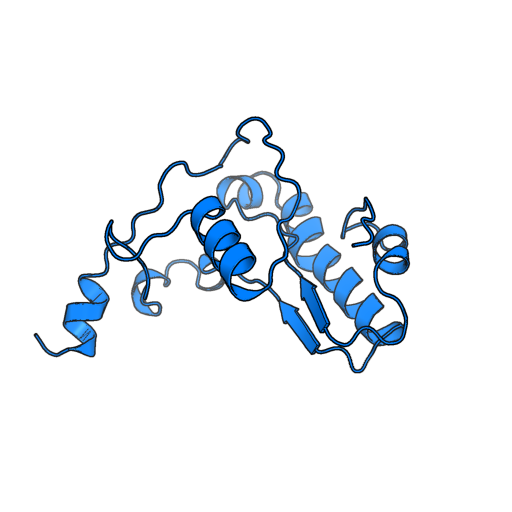.644 1.00 90.94 116 THR A N 1
ATOM 888 C CA . THR A 1 116 ? -13.334 12.080 -10.118 1.00 90.94 116 THR A CA 1
ATOM 889 C C . THR A 1 116 ? -12.056 11.707 -10.848 1.00 90.94 116 THR A C 1
ATOM 891 O O . THR A 1 116 ? -11.322 10.835 -10.386 1.00 90.94 116 THR A O 1
ATOM 894 N N . PHE A 1 117 ? -11.776 12.385 -11.956 1.00 86.88 117 PHE A N 1
ATOM 895 C CA . PHE A 1 117 ? -10.587 12.147 -12.768 1.00 86.88 117 PHE A CA 1
ATOM 896 C C . PHE A 1 117 ? -9.554 13.247 -12.532 1.00 86.88 117 PHE A C 1
ATOM 898 O O . PHE A 1 117 ? -9.903 14.412 -12.345 1.00 86.88 117 PHE A O 1
ATOM 905 N N . SER A 1 118 ? -8.281 12.871 -12.562 1.00 86.88 118 SER A N 1
ATOM 906 C CA . SER A 1 118 ? -7.145 13.790 -12.556 1.00 86.88 118 SER A CA 1
ATOM 907 C C . SER A 1 118 ? -6.279 13.554 -13.789 1.00 86.88 118 SER A C 1
ATOM 909 O O . SER A 1 118 ? -6.422 12.543 -14.477 1.00 86.88 118 SER A O 1
ATOM 911 N N . ASN A 1 119 ? -5.351 14.472 -14.050 1.00 89.38 119 ASN A N 1
ATOM 912 C CA . ASN A 1 119 ? -4.369 14.291 -15.112 1.00 89.38 119 ASN A CA 1
ATOM 913 C C . ASN A 1 119 ? -3.472 13.072 -14.853 1.00 89.38 119 ASN A C 1
ATOM 915 O O . ASN A 1 119 ? -3.233 12.687 -13.705 1.00 89.38 119 ASN A O 1
ATOM 919 N N . TRP A 1 120 ? -2.954 12.512 -15.947 1.00 81.44 120 TRP A N 1
ATOM 920 C CA . TRP A 1 120 ? -1.951 11.454 -15.928 1.00 81.44 120 TRP A CA 1
ATOM 921 C C . TRP A 1 120 ? -0.687 11.918 -15.202 1.00 81.44 120 TRP A C 1
ATOM 923 O O . TRP A 1 120 ? -0.214 13.041 -15.395 1.00 81.44 120 TRP A O 1
ATOM 933 N N . ARG A 1 121 ? -0.119 11.034 -14.389 1.00 83.38 121 ARG A N 1
ATOM 934 C CA . ARG A 1 121 ? 1.141 11.249 -13.682 1.00 83.38 121 ARG A CA 1
ATOM 935 C C . ARG A 1 121 ? 2.293 10.627 -14.470 1.00 83.38 121 ARG A C 1
ATOM 937 O O . ARG A 1 121 ? 2.101 9.620 -15.160 1.00 83.38 121 ARG A O 1
ATOM 944 N N . PRO A 1 122 ? 3.517 11.166 -14.339 1.00 70.88 122 PRO A N 1
ATOM 945 C CA . PRO A 1 122 ? 4.702 10.487 -14.839 1.00 70.88 122 PRO A CA 1
ATOM 946 C C . PRO A 1 122 ? 4.749 9.053 -14.290 1.00 70.88 122 PRO A C 1
ATOM 948 O O . PRO A 1 122 ? 4.740 8.865 -13.074 1.00 70.88 122 PRO A O 1
ATOM 951 N N . SER A 1 123 ? 4.845 8.060 -15.181 1.00 68.94 123 SER A N 1
ATOM 952 C CA . SER A 1 123 ? 4.855 6.602 -14.913 1.00 68.94 123 SER A CA 1
ATOM 953 C C . SER A 1 123 ? 3.506 5.872 -14.887 1.00 68.94 123 SER A C 1
ATOM 955 O O . SER A 1 123 ? 3.510 4.650 -14.737 1.00 68.94 123 SER A O 1
ATOM 957 N N . ASP A 1 124 ? 2.367 6.547 -15.057 1.00 77.94 124 ASP A N 1
ATOM 958 C CA . ASP A 1 124 ? 1.094 5.835 -15.219 1.00 77.94 124 ASP A CA 1
ATOM 959 C C . ASP A 1 124 ? 1.113 4.985 -16.515 1.00 77.94 124 ASP A C 1
ATOM 961 O O . ASP A 1 124 ? 1.509 5.456 -17.586 1.00 77.94 124 ASP A O 1
ATOM 965 N N . GLN A 1 125 ? 0.675 3.722 -16.437 1.00 71.44 125 GLN A N 1
ATOM 966 C CA . GLN A 1 125 ? 0.581 2.830 -17.598 1.00 71.44 125 GLN A CA 1
ATOM 967 C C . GLN A 1 125 ? -0.825 2.858 -18.198 1.00 71.44 125 GLN A C 1
ATOM 969 O O . GLN A 1 125 ? -1.794 2.490 -17.540 1.00 71.44 125 GLN A O 1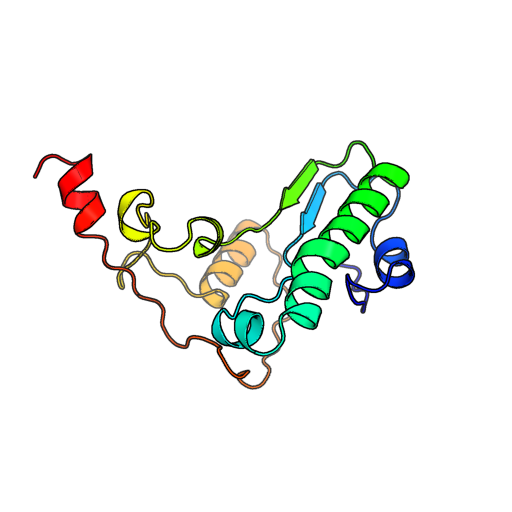
ATOM 974 N N . LYS A 1 126 ? -0.935 3.263 -19.470 1.00 71.06 126 LYS A N 1
ATOM 975 C CA . LYS A 1 126 ? -2.223 3.339 -20.186 1.00 71.06 126 LYS A CA 1
ATOM 976 C C . LYS A 1 126 ? -2.849 1.969 -20.430 1.00 71.06 126 LYS A C 1
ATOM 978 O O . LYS A 1 126 ? -4.066 1.833 -20.411 1.00 71.06 126 LYS A O 1
ATOM 983 N N . VAL A 1 127 ? -2.010 0.978 -20.708 1.00 71.31 127 VAL A N 1
ATOM 984 C CA . VAL A 1 127 ? -2.414 -0.390 -21.016 1.00 71.31 127 VAL A CA 1
ATOM 985 C C . VAL A 1 127 ? -1.390 -1.322 -20.390 1.00 71.31 127 VAL A C 1
ATOM 987 O O . VAL A 1 127 ? -0.190 -1.129 -20.571 1.00 71.31 127 VAL A O 1
ATOM 990 N N . TYR A 1 128 ? -1.876 -2.337 -19.684 1.00 69.75 128 TYR A N 1
ATOM 991 C CA . TYR A 1 128 ? -1.064 -3.429 -19.172 1.00 69.75 128 TYR A CA 1
ATOM 992 C C . TYR A 1 128 ? -1.574 -4.738 -19.770 1.00 69.75 128 TYR A C 1
ATOM 994 O O . TYR A 1 128 ? -2.720 -5.129 -19.557 1.00 69.75 128 TYR A O 1
ATOM 1002 N N . ILE A 1 129 ? -0.723 -5.412 -20.538 1.00 69.44 129 ILE A N 1
ATOM 1003 C CA . ILE A 1 129 ? -0.992 -6.740 -21.089 1.00 69.44 129 ILE A CA 1
ATOM 1004 C C . ILE A 1 129 ? 0.148 -7.634 -20.633 1.00 69.44 129 ILE A C 1
ATOM 1006 O O . ILE A 1 129 ? 1.315 -7.296 -20.808 1.00 69.44 129 ILE A O 1
ATOM 1010 N N . SER A 1 130 ? -0.197 -8.774 -20.045 1.00 68.69 130 SER A N 1
ATOM 1011 C CA . SER A 1 130 ? 0.771 -9.814 -19.717 1.00 68.69 130 SER A CA 1
ATOM 1012 C C . SER A 1 130 ? 0.644 -10.989 -20.661 1.00 68.69 130 SER A C 1
ATOM 1014 O O . SER A 1 130 ? -0.468 -11.425 -20.968 1.00 68.69 130 SER A O 1
ATOM 1016 N N . ASP A 1 131 ? 1.794 -11.500 -21.094 1.00 72.56 131 ASP A N 1
ATOM 1017 C CA . ASP A 1 131 ? 1.869 -12.772 -21.793 1.00 72.56 131 ASP A CA 1
ATOM 1018 C C . ASP A 1 131 ? 1.653 -13.918 -20.792 1.00 72.56 131 ASP A C 1
ATOM 1020 O O . ASP A 1 131 ? 2.418 -14.109 -19.846 1.00 72.56 131 ASP A O 1
ATOM 1024 N N . ILE A 1 132 ? 0.587 -14.683 -21.017 1.00 75.44 132 ILE A N 1
ATOM 1025 C CA . ILE A 1 132 ? 0.194 -15.841 -20.208 1.00 75.44 132 ILE A CA 1
ATOM 1026 C C . ILE A 1 132 ? 0.528 -17.177 -20.896 1.00 75.44 132 ILE A C 1
ATOM 1028 O O . ILE A 1 132 ? 0.111 -18.242 -20.443 1.00 75.44 132 ILE A O 1
ATOM 1032 N N . ASN A 1 133 ? 1.272 -17.175 -22.002 1.00 76.06 133 ASN A N 1
ATOM 1033 C CA . ASN A 1 133 ? 1.656 -18.404 -22.699 1.00 76.06 133 ASN A CA 1
ATOM 1034 C C . ASN A 1 133 ? 2.519 -19.306 -21.808 1.00 76.06 133 ASN A C 1
ATOM 1036 O O . ASN A 1 133 ? 2.357 -20.526 -21.811 1.00 76.06 133 ASN A O 1
ATOM 1040 N N . LYS A 1 134 ? 3.374 -18.707 -20.969 1.00 70.88 134 LYS A N 1
ATOM 1041 C CA . LYS A 1 134 ? 4.239 -19.438 -20.035 1.00 70.88 134 LYS A CA 1
ATOM 1042 C C . LYS A 1 134 ? 3.456 -20.263 -19.010 1.00 70.88 134 LYS A C 1
ATOM 1044 O O . LYS A 1 134 ? 3.822 -21.407 -18.753 1.00 70.88 134 LYS A O 1
ATOM 1049 N N . ILE A 1 135 ? 2.379 -19.710 -18.441 1.00 72.50 135 ILE A N 1
ATOM 1050 C CA . ILE A 1 135 ? 1.561 -20.438 -17.461 1.00 72.50 135 ILE A CA 1
ATOM 1051 C C . ILE A 1 135 ? 0.740 -21.540 -18.138 1.00 72.50 135 ILE A C 1
ATOM 1053 O O . ILE A 1 135 ? 0.660 -22.646 -17.610 1.00 72.50 135 ILE A O 1
ATOM 1057 N N . LYS A 1 136 ? 0.206 -21.282 -19.342 1.00 72.81 136 LYS A N 1
ATOM 1058 C CA . LYS A 1 136 ? -0.506 -22.302 -20.125 1.00 72.81 136 LYS A CA 1
ATOM 1059 C C . LYS A 1 136 ? 0.390 -23.513 -20.379 1.00 72.81 136 LYS A C 1
ATOM 1061 O O . LYS A 1 136 ? -0.013 -24.626 -20.055 1.00 72.81 136 LYS A O 1
ATOM 1066 N N . LYS A 1 137 ? 1.623 -23.284 -20.839 1.00 76.06 137 LYS A N 1
ATOM 1067 C CA . LYS A 1 137 ? 2.586 -24.353 -21.122 1.00 76.06 137 LYS A CA 1
ATOM 1068 C C . LYS A 1 137 ? 2.959 -25.171 -19.881 1.00 76.06 137 LYS A C 1
ATOM 1070 O O . LYS A 1 137 ? 2.970 -26.396 -19.919 1.00 76.06 137 LYS A O 1
ATOM 1075 N N . ASN A 1 138 ? 3.236 -24.498 -18.763 1.00 72.88 138 ASN A N 1
ATOM 1076 C CA . ASN A 1 138 ? 3.785 -25.158 -17.576 1.00 72.88 138 ASN A CA 1
ATOM 1077 C C . ASN A 1 138 ? 2.731 -25.796 -16.654 1.00 72.88 138 ASN A C 1
ATOM 1079 O O . ASN A 1 138 ? 3.061 -26.763 -15.977 1.00 72.88 138 ASN A O 1
ATOM 1083 N N . LEU A 1 139 ? 1.493 -25.283 -16.604 1.00 69.19 139 LEU A N 1
ATOM 1084 C CA . LEU A 1 139 ? 0.436 -25.837 -15.739 1.00 69.19 139 LEU A CA 1
ATOM 1085 C C . LEU A 1 139 ? -0.518 -26.794 -16.459 1.00 69.19 139 LEU A C 1
ATOM 1087 O O . LEU A 1 139 ? -1.101 -27.651 -15.804 1.00 69.19 139 LEU A O 1
ATOM 1091 N N . THR A 1 140 ? -0.707 -26.663 -17.779 1.00 63.50 140 THR A N 1
ATOM 1092 C CA . THR A 1 140 ? -1.667 -27.514 -18.515 1.00 63.50 140 THR A CA 1
ATOM 1093 C C . THR A 1 140 ? -1.021 -28.677 -19.269 1.00 63.50 140 THR A C 1
ATOM 1095 O O . THR A 1 140 ? -1.741 -29.515 -19.807 1.00 63.50 140 THR A O 1
ATOM 1098 N N . GLY A 1 141 ? 0.316 -28.757 -19.292 1.00 54.97 141 GLY A N 1
ATOM 1099 C CA . GLY A 1 141 ? 1.058 -29.848 -19.938 1.00 54.97 141 GLY A CA 1
ATOM 1100 C C . GLY A 1 141 ? 0.911 -29.910 -21.465 1.00 54.97 141 GLY A C 1
ATOM 1101 O O . GLY A 1 141 ? 1.236 -30.939 -22.053 1.00 54.97 141 GLY A O 1
ATOM 1102 N N . LYS A 1 142 ? 0.410 -28.840 -22.097 1.00 48.53 142 LYS A N 1
ATOM 1103 C CA . LYS A 1 142 ? 0.313 -28.672 -23.554 1.00 48.53 142 LYS A CA 1
ATOM 1104 C C . LYS A 1 142 ? 1.279 -27.605 -24.047 1.00 48.53 142 LYS A C 1
ATOM 1106 O O . LYS A 1 142 ? 1.340 -26.530 -23.409 1.00 48.53 142 LYS A O 1
#

pLDDT: mean 85.15, std 12.17, range [48.53, 98.31]

Radius of gyration: 18.64 Å; chains: 1; bounding box: 44×44×43 Å

Sequence (142 aa):
MKQIKGDVRNKEDVMKTISDGVDVVIHTAGQPGVPSSVRIPKEDFSINAYGTLNVLECTRKVSPKAAFIYCSTNKVYGENVDKILWNIGGGPKNTTSLLEFLDVLDKKLGLRPKITFSNWRPSDQKVYISDINKIKKNLTGK

Secondary structure (DSSP, 8-state):
-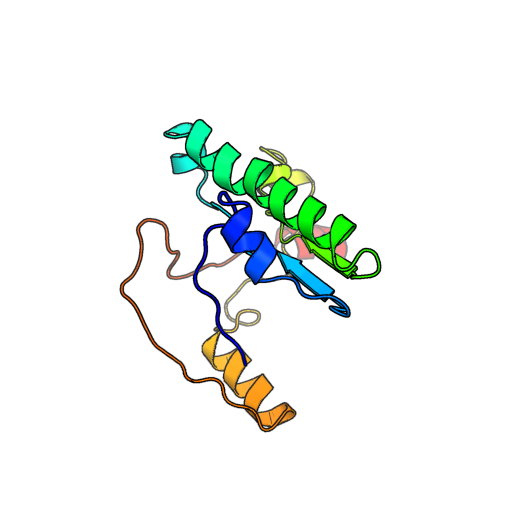------TT-HHHHHHHPPTT--EEEE------HHHHHHSHHHHHIIIIIIHHHHHHHHHHH-TTSEEEE---GGGGGGGHHHH---S--STTS---HHHHHHHHHHHHS--PPP---PPPTT--S------HHHHHHHH--

Foldseek 3Di:
DDDQDDALLDLVSLLVPDAAPAQADEDPWADPDPVCCVVPVVVRCSGQPVSVVSNVVSCCVHPVNHHYHYDDDCCVVPPCSVPPDADPAFDPVRDDDPVVVQVVCCVVPVDHDDDDDDDDDVPDDPDDGDDRVVVCCPVVVD